Protein AF-A0A524PWD6-F1 (afdb_monomer_lite)

Secondary structure (DSSP, 8-state):
--HHHHHHHTTT-S---HHHHHHHHHHHHHHHHHHHHHHHHHHTT-HHHHHHHHHHHHHHHHHHHHHHHHHHTTHHHHHHHHHHHIIIIIIHHHHHHHHHHHTTT----HHHHHHHHHHHHHHHHHHHHHHHH---HHHHHHHHHHHHHHHHHHHHHHS-HHHHHHHHHHHHHHHHHTT-

Radius of gyration: 18.84 Å; chains: 1; bounding box: 45×47×47 Å

pLDDT: mean 85.56, std 8.05, range [45.62, 97.38]

Structure (mmCIF, N/CA/C/O backbone):
data_AF-A0A524PWD6-F1
#
_entry.id   AF-A0A524PWD6-F1
#
loop_
_atom_site.group_PDB
_atom_site.id
_atom_site.type_symbol
_atom_site.label_atom_id
_atom_site.label_alt_id
_atom_site.label_comp_id
_atom_site.label_asym_id
_atom_site.label_entity_id
_atom_site.label_seq_id
_atom_site.pdbx_PDB_ins_code
_atom_site.Cartn_x
_atom_site.Cartn_y
_atom_site.Cartn_z
_atom_site.occupancy
_atom_site.B_iso_or_equiv
_atom_site.auth_seq_id
_atom_site.auth_comp_id
_atom_site.auth_asym_id
_atom_site.auth_atom_id
_atom_site.pdbx_PDB_model_num
ATOM 1 N N . MET A 1 1 ? -3.941 8.622 20.536 1.00 62.38 1 MET A N 1
ATOM 2 C CA . MET A 1 1 ? -3.847 10.040 20.109 1.00 62.38 1 MET A CA 1
ATOM 3 C C . MET A 1 1 ? -4.684 10.392 18.875 1.00 62.38 1 MET A C 1
ATOM 5 O O . MET A 1 1 ? -5.061 11.548 18.789 1.00 62.38 1 MET A O 1
ATOM 9 N N . ILE A 1 2 ? -5.020 9.471 17.953 1.00 75.62 2 ILE A N 1
ATOM 10 C CA . ILE A 1 2 ? -5.812 9.818 16.745 1.00 75.62 2 ILE A CA 1
ATOM 11 C C . ILE A 1 2 ? -7.336 9.794 16.959 1.00 75.62 2 ILE A C 1
ATOM 13 O O . ILE A 1 2 ? -8.085 10.477 16.268 1.00 75.62 2 ILE A O 1
ATOM 17 N N . GLU A 1 3 ? -7.794 9.044 17.960 1.00 77.62 3 GLU A N 1
ATOM 18 C CA . GLU A 1 3 ? -9.211 8.900 18.297 1.00 77.62 3 GLU A CA 1
ATOM 19 C C . GLU A 1 3 ? -9.936 10.225 18.622 1.00 77.62 3 GLU A C 1
ATOM 21 O O . GLU A 1 3 ? -11.051 10.398 18.136 1.00 77.62 3 GLU A O 1
ATOM 26 N N . PRO A 1 4 ? -9.354 11.199 19.355 1.00 80.56 4 PRO A N 1
ATOM 27 C CA . PRO A 1 4 ? -10.000 12.494 19.586 1.00 80.56 4 PRO A CA 1
ATOM 28 C C . PRO A 1 4 ? -10.258 13.268 18.290 1.00 80.56 4 PRO A C 1
ATOM 30 O O . PRO A 1 4 ? -11.328 13.845 18.126 1.00 80.56 4 PRO A O 1
ATOM 33 N N . ILE A 1 5 ? -9.311 13.228 17.346 1.00 83.69 5 ILE A N 1
ATOM 34 C CA . ILE A 1 5 ? -9.446 13.866 16.028 1.00 83.69 5 ILE A CA 1
ATOM 35 C C . ILE A 1 5 ? -10.553 13.170 15.233 1.00 83.69 5 ILE A C 1
ATOM 37 O O . ILE A 1 5 ? -11.413 13.829 14.654 1.00 83.69 5 ILE A O 1
ATOM 41 N N . TYR A 1 6 ? -10.574 11.834 15.256 1.00 80.94 6 TYR A N 1
ATOM 42 C CA . TYR A 1 6 ? -11.610 11.046 14.594 1.00 80.94 6 TYR A CA 1
ATOM 43 C C . TYR A 1 6 ? -13.005 11.336 15.161 1.00 80.94 6 TYR A C 1
ATOM 45 O O . TYR A 1 6 ? -13.945 11.566 14.403 1.00 80.94 6 TYR A O 1
ATOM 53 N N . ARG A 1 7 ? -13.152 11.376 16.490 1.00 84.12 7 ARG A N 1
ATOM 54 C CA . ARG A 1 7 ? -14.422 11.702 17.155 1.00 84.12 7 ARG A CA 1
ATOM 55 C C . ARG A 1 7 ? -14.852 13.141 16.891 1.00 84.12 7 ARG A C 1
ATOM 57 O O . ARG A 1 7 ? -16.037 13.377 16.691 1.00 84.12 7 ARG A O 1
ATOM 64 N N . PHE A 1 8 ? -13.912 14.082 16.844 1.00 87.62 8 PHE A N 1
ATOM 65 C CA . PHE A 1 8 ? -14.198 15.464 16.468 1.00 87.62 8 PHE A CA 1
ATOM 66 C C . PHE A 1 8 ? -14.735 15.551 15.033 1.00 87.62 8 PHE A C 1
ATOM 68 O O . PHE A 1 8 ? -15.799 16.121 14.806 1.00 87.62 8 PHE A O 1
ATOM 75 N N . TRP A 1 9 ? -14.054 14.911 14.077 1.00 85.81 9 TRP A N 1
ATOM 76 C CA . TRP A 1 9 ? -14.463 14.893 12.670 1.00 85.81 9 TRP A CA 1
ATOM 77 C C . TRP A 1 9 ? -15.818 14.206 12.457 1.00 85.81 9 TRP A C 1
ATOM 79 O O . TRP A 1 9 ? -16.688 14.732 11.766 1.00 85.81 9 TRP A O 1
ATOM 89 N N . THR A 1 10 ? -16.034 13.065 13.110 1.00 85.38 10 THR A N 1
ATOM 90 C CA . THR A 1 10 ? -17.295 12.309 13.031 1.00 85.38 10 THR A CA 1
ATOM 91 C C . THR A 1 10 ? -18.389 12.857 13.946 1.00 85.38 10 THR A C 1
ATOM 93 O O . THR A 1 10 ? -19.454 12.252 14.031 1.00 85.38 10 THR A O 1
ATOM 96 N N . LYS A 1 11 ? -18.148 13.973 14.653 1.00 85.50 11 LYS A N 1
ATOM 97 C CA . LYS A 1 11 ? -19.041 14.535 15.685 1.00 85.50 11 LYS A CA 1
ATOM 98 C C . LYS A 1 11 ? -19.516 13.493 16.716 1.00 85.50 11 LYS A C 1
ATOM 100 O O . LYS A 1 11 ? -20.605 13.612 17.265 1.00 85.50 11 LYS A O 1
ATOM 105 N N . GLY A 1 12 ? -18.718 12.452 16.953 1.00 81.81 12 GLY A N 1
ATOM 106 C CA . GLY A 1 12 ? -19.033 11.349 17.860 1.00 81.81 12 GLY A CA 1
ATOM 107 C C . GLY A 1 12 ? -20.049 10.323 17.343 1.00 81.81 12 GLY A C 1
ATOM 108 O O . GLY A 1 12 ? -20.389 9.417 18.097 1.00 81.81 12 GLY A O 1
ATOM 109 N N . TYR A 1 13 ? -20.514 10.413 16.090 1.00 84.06 13 TYR A N 1
ATOM 110 C CA . TYR A 1 13 ? -21.507 9.474 15.543 1.00 84.06 13 TYR A CA 1
ATOM 111 C C . TYR A 1 13 ? -20.947 8.074 15.256 1.00 84.06 13 TYR A C 1
ATOM 113 O O . TYR A 1 13 ? -21.712 7.115 15.183 1.00 84.06 13 TYR A O 1
ATOM 121 N N . LEU A 1 14 ? -19.629 7.940 15.079 1.00 82.31 14 LEU A N 1
ATOM 122 C CA . LEU A 1 14 ? -18.979 6.673 14.742 1.00 82.31 14 LEU A CA 1
ATOM 123 C C . LEU A 1 14 ? -17.975 6.272 15.822 1.00 82.31 14 LEU A C 1
ATOM 125 O O . LEU A 1 14 ? -17.161 7.080 16.279 1.00 82.31 14 LEU A O 1
ATOM 129 N N . THR A 1 15 ? -18.006 4.997 16.204 1.00 84.50 15 THR A N 1
ATOM 130 C CA . THR A 1 15 ? -17.011 4.412 17.104 1.00 84.50 15 THR A CA 1
ATOM 131 C C . THR A 1 15 ? -15.702 4.178 16.354 1.00 84.50 15 THR A C 1
ATOM 133 O O . THR A 1 15 ? -15.682 3.701 15.218 1.00 84.50 15 THR A O 1
ATOM 136 N N . PHE A 1 16 ? -14.579 4.531 16.981 1.00 82.69 16 PHE A N 1
ATOM 137 C CA . PHE A 1 16 ? -13.269 4.340 16.368 1.00 82.69 16 PHE A CA 1
ATOM 138 C C . PHE A 1 16 ? -12.916 2.849 16.332 1.00 82.69 16 PHE A C 1
ATOM 140 O O . PHE A 1 16 ? -12.719 2.215 17.368 1.00 82.69 16 PHE A O 1
ATOM 147 N N . ASN A 1 17 ? -12.828 2.288 15.127 1.00 85.50 17 ASN A N 1
ATOM 148 C CA . ASN A 1 17 ? -12.427 0.904 14.908 1.00 85.50 17 ASN A CA 1
ATOM 149 C C . ASN A 1 17 ? -10.922 0.847 14.601 1.00 85.50 17 ASN A C 1
ATOM 151 O O . ASN A 1 17 ? -10.502 0.999 13.451 1.00 85.50 17 ASN A O 1
ATOM 155 N N . SER A 1 18 ? -10.104 0.645 15.640 1.00 82.81 18 SER A N 1
ATOM 156 C CA . SER A 1 18 ? -8.639 0.604 15.513 1.00 82.81 18 SER A CA 1
ATOM 157 C C . SER A 1 18 ? -8.147 -0.437 14.495 1.00 82.81 18 SER A C 1
ATOM 159 O O . SER A 1 18 ? -7.304 -0.083 13.671 1.00 82.81 18 SER A O 1
ATOM 161 N N . PRO A 1 19 ? -8.656 -1.688 14.476 1.00 84.94 19 PRO A N 1
ATOM 162 C CA . PRO A 1 19 ? -8.266 -2.662 13.455 1.00 84.94 19 PRO A CA 1
ATOM 163 C C . PRO A 1 19 ? -8.501 -2.189 12.017 1.00 84.94 19 PRO A C 1
ATOM 165 O O . PRO A 1 19 ? -7.612 -2.307 11.174 1.00 84.94 19 PRO A O 1
ATOM 168 N N . LEU A 1 20 ? -9.671 -1.605 11.744 1.00 87.69 20 LEU A N 1
ATOM 169 C CA . LEU A 1 20 ? -9.992 -1.074 10.420 1.00 87.69 20 LEU A CA 1
ATOM 170 C C . LEU A 1 20 ? -9.030 0.051 10.024 1.00 87.69 20 LEU A C 1
ATOM 172 O O . LEU A 1 20 ? -8.562 0.090 8.889 1.00 87.69 20 LEU A O 1
ATOM 176 N N . PHE A 1 21 ? -8.699 0.936 10.967 1.00 87.50 21 PHE A N 1
ATOM 177 C CA . PHE A 1 21 ? -7.740 2.015 10.743 1.00 87.50 21 PHE A CA 1
ATOM 178 C C . PHE A 1 21 ? -6.364 1.485 10.313 1.00 87.50 21 PHE A C 1
ATOM 180 O O . PHE A 1 21 ? -5.801 1.989 9.344 1.00 87.50 21 PHE A O 1
ATOM 187 N N . PHE A 1 22 ? -5.835 0.447 10.972 1.00 85.75 22 PHE A N 1
ATOM 188 C CA . PHE A 1 22 ? -4.547 -0.140 10.579 1.00 85.75 22 PHE A CA 1
ATOM 189 C C . PHE A 1 22 ? -4.603 -0.829 9.222 1.00 85.75 22 PHE A C 1
ATOM 191 O O . PHE A 1 22 ? -3.686 -0.647 8.427 1.00 85.75 22 PHE A O 1
ATOM 198 N N . LEU A 1 23 ? -5.672 -1.573 8.927 1.00 90.75 23 LEU A N 1
ATOM 199 C CA . LEU A 1 23 ? -5.850 -2.186 7.608 1.00 90.75 23 LEU A CA 1
ATOM 200 C C . LEU A 1 23 ? -5.849 -1.124 6.500 1.00 90.75 23 LEU A C 1
ATOM 202 O O . LEU A 1 23 ? -5.157 -1.273 5.496 1.00 90.75 23 LEU A O 1
ATOM 206 N N . LEU A 1 24 ? -6.552 -0.010 6.712 1.00 91.81 24 LEU A N 1
ATOM 207 C CA . LEU A 1 24 ? -6.549 1.111 5.775 1.00 91.81 24 LEU A CA 1
ATOM 208 C C . LEU A 1 24 ? -5.176 1.787 5.684 1.00 91.81 24 LEU A C 1
ATOM 210 O O . LEU A 1 24 ? -4.731 2.097 4.584 1.00 91.81 24 LEU A O 1
ATOM 214 N N . ALA A 1 25 ? -4.471 1.972 6.802 1.00 89.12 25 ALA A N 1
ATOM 215 C CA . ALA A 1 25 ? -3.120 2.532 6.799 1.00 89.12 25 ALA A CA 1
ATOM 216 C C . ALA A 1 25 ? -2.131 1.650 6.014 1.00 89.12 25 ALA A C 1
ATOM 218 O O . ALA A 1 25 ? -1.320 2.169 5.248 1.00 89.12 25 ALA A O 1
ATOM 219 N N . VAL A 1 26 ? -2.229 0.323 6.151 1.00 90.88 26 VAL A N 1
ATOM 220 C CA . VAL A 1 26 ? -1.450 -0.639 5.356 1.00 90.88 26 VAL A CA 1
ATOM 221 C C . VAL A 1 26 ? -1.801 -0.517 3.876 1.00 90.88 26 VAL A C 1
ATOM 223 O O . VAL A 1 26 ? -0.896 -0.396 3.054 1.00 90.88 26 VAL A O 1
ATOM 226 N N . ALA A 1 27 ? -3.092 -0.499 3.531 1.00 93.25 27 ALA A N 1
ATOM 227 C CA . ALA A 1 27 ? -3.539 -0.361 2.146 1.00 93.25 27 ALA A CA 1
ATOM 228 C C . ALA A 1 27 ? -3.027 0.943 1.508 1.00 93.25 27 ALA A C 1
ATOM 230 O O . ALA A 1 27 ? -2.469 0.915 0.416 1.00 93.25 27 ALA A O 1
ATOM 231 N N . ILE A 1 28 ? -3.113 2.072 2.220 1.00 91.44 28 ILE A N 1
ATOM 232 C CA . ILE A 1 28 ? -2.573 3.364 1.767 1.00 91.44 28 ILE A CA 1
ATOM 233 C C . ILE A 1 28 ? -1.052 3.292 1.593 1.00 91.44 28 ILE A C 1
ATOM 235 O O . ILE A 1 28 ? -0.515 3.790 0.606 1.00 91.44 28 ILE A O 1
ATOM 239 N N . SER A 1 29 ? -0.338 2.651 2.520 1.00 90.19 29 SER A N 1
ATOM 240 C CA . SER A 1 29 ? 1.110 2.472 2.403 1.00 90.19 29 SER A CA 1
ATOM 241 C C . SER A 1 29 ? 1.497 1.633 1.177 1.00 90.19 29 SER A C 1
ATOM 243 O O . SER A 1 29 ? 2.486 1.955 0.520 1.00 90.19 29 SER A O 1
ATOM 245 N N . LEU A 1 30 ? 0.729 0.587 0.850 1.00 91.88 30 LEU A N 1
ATOM 246 C CA . LEU A 1 30 ? 0.910 -0.223 -0.363 1.00 91.88 30 LEU A CA 1
ATOM 247 C C . LEU A 1 30 ? 0.596 0.579 -1.634 1.00 91.88 30 LEU A C 1
ATOM 249 O O . LEU A 1 30 ? 1.358 0.522 -2.598 1.00 91.88 30 LEU A O 1
ATOM 253 N N . ALA A 1 31 ? -0.480 1.368 -1.621 1.00 91.12 31 ALA A N 1
ATOM 254 C CA . ALA A 1 31 ? -0.848 2.248 -2.727 1.00 91.12 31 ALA A CA 1
ATOM 255 C C . ALA A 1 31 ? 0.247 3.289 -3.011 1.00 91.12 31 ALA A C 1
ATOM 257 O O . ALA A 1 31 ? 0.626 3.491 -4.163 1.00 91.12 31 ALA A O 1
ATOM 258 N N . ASN A 1 32 ? 0.813 3.898 -1.964 1.00 87.81 32 ASN A N 1
ATOM 259 C CA . ASN A 1 32 ? 1.909 4.861 -2.084 1.00 87.81 32 ASN A CA 1
ATOM 260 C C . ASN A 1 32 ? 3.180 4.227 -2.656 1.00 87.81 32 ASN A C 1
ATOM 262 O O . ASN A 1 32 ? 3.845 4.841 -3.487 1.00 87.81 32 ASN A O 1
ATOM 266 N N . PHE A 1 33 ? 3.504 2.995 -2.254 1.00 85.94 33 PHE A N 1
ATOM 267 C CA . PHE A 1 33 ? 4.591 2.242 -2.876 1.00 85.94 33 PHE A CA 1
ATOM 268 C C . PHE A 1 33 ? 4.331 2.037 -4.379 1.00 85.94 33 PHE A C 1
ATOM 270 O O . PHE A 1 33 ? 5.179 2.354 -5.216 1.00 85.94 33 PHE A O 1
ATOM 277 N N . GLY A 1 34 ? 3.134 1.563 -4.733 1.00 86.44 34 GLY A N 1
ATOM 278 C CA . GLY A 1 34 ? 2.768 1.286 -6.120 1.00 86.44 34 GLY A CA 1
ATOM 279 C C . GLY A 1 34 ? 2.612 2.517 -6.999 1.00 86.44 34 GLY A C 1
ATOM 280 O O . GLY A 1 34 ? 2.708 2.404 -8.220 1.00 86.44 34 GLY A O 1
ATOM 281 N N . ALA A 1 35 ? 2.401 3.695 -6.411 1.00 88.00 35 ALA A N 1
ATOM 282 C CA . ALA A 1 35 ? 2.240 4.944 -7.143 1.00 88.00 35 ALA A CA 1
ATOM 283 C C . ALA A 1 35 ? 3.448 5.235 -8.045 1.00 88.00 35 ALA A C 1
ATOM 285 O O . ALA A 1 35 ? 3.259 5.603 -9.200 1.00 88.00 35 ALA A O 1
ATOM 286 N N . GLY A 1 36 ? 4.677 4.995 -7.573 1.00 85.69 36 GLY A N 1
ATOM 287 C CA . GLY A 1 36 ? 5.884 5.205 -8.381 1.00 85.69 36 GLY A CA 1
ATOM 288 C C . GLY A 1 36 ? 5.948 4.298 -9.615 1.00 85.69 36 GLY A C 1
ATOM 289 O O . GLY A 1 36 ? 6.243 4.760 -10.717 1.00 85.69 36 GLY A O 1
ATOM 290 N N . LEU A 1 37 ? 5.610 3.016 -9.453 1.00 87.94 37 LEU A N 1
ATOM 291 C CA . LEU A 1 37 ? 5.584 2.048 -10.556 1.00 87.94 37 LEU A CA 1
ATOM 292 C C . LEU A 1 37 ? 4.437 2.342 -11.533 1.00 87.94 37 LEU A C 1
ATOM 294 O O . LEU A 1 37 ? 4.616 2.266 -12.746 1.00 87.94 37 LEU A O 1
ATOM 298 N N . ASN A 1 38 ? 3.275 2.743 -11.017 1.00 88.06 38 ASN A N 1
ATOM 299 C CA . ASN A 1 38 ? 2.141 3.153 -11.840 1.00 88.06 38 ASN A CA 1
ATOM 300 C C . ASN A 1 38 ? 2.435 4.428 -12.636 1.00 88.06 38 ASN A C 1
ATOM 302 O O . ASN A 1 38 ? 2.087 4.486 -13.812 1.00 88.06 38 ASN A O 1
ATOM 306 N N . LEU A 1 39 ? 3.117 5.413 -12.044 1.00 88.88 39 LEU A N 1
ATOM 307 C CA . LEU A 1 39 ? 3.565 6.614 -12.753 1.00 88.88 39 LEU A CA 1
ATOM 308 C C . LEU A 1 39 ? 4.525 6.269 -13.895 1.00 88.88 39 LEU A C 1
ATOM 310 O O . LEU A 1 39 ? 4.424 6.848 -14.972 1.00 88.88 39 LEU A O 1
ATOM 314 N N . TYR A 1 40 ? 5.413 5.290 -13.703 1.00 87.81 40 TYR A N 1
ATOM 315 C CA . TYR A 1 40 ? 6.261 4.794 -14.788 1.00 87.81 40 TYR A CA 1
ATOM 316 C C . TYR A 1 40 ? 5.434 4.159 -15.919 1.00 87.81 40 TYR A C 1
ATOM 318 O O . TYR A 1 40 ? 5.618 4.513 -17.083 1.00 87.81 40 TYR A O 1
ATOM 326 N N . LEU A 1 41 ? 4.483 3.272 -15.591 1.00 87.12 41 LEU A N 1
ATOM 327 C CA . LEU A 1 41 ? 3.591 2.641 -16.579 1.00 87.12 41 LEU A CA 1
ATOM 328 C C . LEU A 1 41 ? 2.713 3.665 -17.322 1.00 87.12 41 LEU A C 1
ATOM 330 O O . LEU A 1 41 ? 2.405 3.483 -18.502 1.00 87.12 41 LEU A O 1
ATOM 334 N N . GLN A 1 42 ? 2.330 4.750 -16.647 1.00 89.38 42 GLN A N 1
ATOM 335 C CA . GLN A 1 42 ? 1.660 5.901 -17.252 1.00 89.38 42 GLN A CA 1
ATOM 336 C C . GLN A 1 42 ? 2.588 6.685 -18.177 1.00 89.38 42 GLN A C 1
ATOM 338 O O . GLN A 1 42 ? 2.180 7.026 -19.284 1.00 89.38 42 GLN A O 1
ATOM 343 N N . GLY A 1 43 ? 3.842 6.902 -17.776 1.00 88.50 43 GLY A N 1
ATOM 344 C CA . GLY A 1 43 ? 4.843 7.594 -18.587 1.00 88.50 43 GLY A CA 1
ATOM 345 C C . GLY A 1 43 ? 5.130 6.905 -19.924 1.00 88.50 43 GLY A C 1
ATOM 346 O O . GLY A 1 43 ? 5.326 7.584 -20.927 1.00 88.50 43 GLY A O 1
ATOM 347 N N . ILE A 1 44 ? 5.090 5.568 -19.968 1.00 89.69 44 ILE A N 1
ATOM 348 C CA . ILE A 1 44 ? 5.232 4.787 -21.214 1.00 89.69 44 ILE A CA 1
ATOM 349 C C . ILE A 1 44 ? 3.899 4.547 -21.948 1.00 89.69 44 ILE A C 1
ATOM 351 O O . ILE A 1 44 ? 3.869 3.829 -22.945 1.00 89.69 44 ILE A O 1
ATOM 355 N N . ASN A 1 45 ? 2.801 5.126 -21.453 1.00 90.12 45 ASN A N 1
ATOM 356 C CA . ASN A 1 45 ? 1.448 5.019 -22.000 1.00 90.12 45 ASN A CA 1
ATOM 357 C C . ASN A 1 45 ? 0.945 3.572 -22.207 1.00 90.12 45 ASN A C 1
ATOM 359 O O . ASN A 1 45 ? 0.248 3.265 -23.176 1.00 90.12 45 ASN A O 1
ATOM 363 N N . ASP A 1 46 ? 1.287 2.657 -21.294 1.00 88.38 46 ASP A N 1
ATOM 364 C CA . ASP A 1 46 ? 0.837 1.263 -21.369 1.00 88.38 46 ASP A CA 1
ATOM 365 C C . ASP A 1 46 ? -0.581 1.098 -20.796 1.00 88.38 46 ASP A C 1
ATOM 367 O O . ASP A 1 46 ? -0.790 0.659 -19.659 1.00 88.38 46 ASP A O 1
ATOM 371 N N . LEU A 1 47 ? -1.575 1.468 -21.607 1.00 90.25 47 LEU A N 1
ATOM 372 C CA . LEU A 1 47 ? -2.996 1.430 -21.244 1.00 90.25 47 LEU A CA 1
ATOM 373 C C . LEU A 1 47 ? -3.486 0.020 -20.890 1.00 90.25 47 LEU A C 1
ATOM 375 O O . LEU A 1 47 ? -4.375 -0.133 -20.047 1.00 90.25 47 LEU A O 1
ATOM 379 N N . ARG A 1 48 ? -2.907 -1.022 -21.502 1.00 92.31 48 ARG A N 1
ATOM 380 C CA . ARG A 1 48 ? -3.292 -2.413 -21.236 1.00 92.31 48 ARG A CA 1
ATOM 381 C C . ARG A 1 48 ? -2.957 -2.784 -19.796 1.00 92.31 48 ARG A C 1
ATOM 383 O O . ARG A 1 48 ? -3.835 -3.249 -19.073 1.00 92.31 48 ARG A O 1
ATOM 390 N N . SER A 1 49 ? -1.724 -2.519 -19.371 1.00 91.19 49 SER A N 1
ATOM 391 C CA . SER A 1 49 ? -1.267 -2.794 -18.005 1.00 91.19 49 SER A CA 1
ATOM 392 C C . SER A 1 49 ? -2.079 -2.016 -16.966 1.00 91.19 49 SER A C 1
ATOM 394 O O . SER A 1 49 ? -2.538 -2.591 -15.981 1.00 91.19 49 SER A O 1
ATOM 396 N N . GLN A 1 50 ? -2.359 -0.734 -17.221 1.00 91.62 50 GLN A N 1
ATOM 397 C CA . GLN A 1 50 ? -3.178 0.099 -16.327 1.00 91.62 50 GLN A CA 1
ATOM 398 C C . GLN A 1 50 ? -4.621 -0.408 -16.195 1.00 91.62 50 GLN A C 1
ATOM 400 O O . GLN A 1 50 ? -5.186 -0.420 -15.097 1.00 91.62 50 GLN A O 1
ATOM 405 N N . THR A 1 51 ? -5.206 -0.871 -17.302 1.00 94.31 51 THR A N 1
ATOM 406 C CA . THR A 1 51 ? -6.555 -1.447 -17.311 1.00 94.31 51 THR A CA 1
ATOM 407 C C . THR A 1 51 ? -6.591 -2.731 -16.487 1.00 94.31 51 THR A C 1
ATOM 409 O O . THR A 1 51 ? -7.451 -2.880 -15.621 1.00 94.31 51 THR A O 1
ATOM 412 N N . VAL A 1 52 ? -5.617 -3.628 -16.683 1.00 95.94 52 VAL A N 1
ATOM 413 C CA . VAL A 1 52 ? -5.508 -4.877 -15.911 1.00 95.94 52 VAL A CA 1
ATOM 414 C C . VAL A 1 52 ? -5.327 -4.594 -14.419 1.00 95.94 52 VAL A C 1
ATOM 416 O O . VAL A 1 52 ? -6.009 -5.211 -13.601 1.00 95.94 52 VAL A O 1
ATOM 419 N N . ILE A 1 53 ? -4.474 -3.634 -14.050 1.00 94.44 53 ILE A N 1
ATOM 420 C CA . ILE A 1 53 ? -4.280 -3.207 -12.656 1.00 94.44 53 ILE A CA 1
ATOM 421 C C . ILE A 1 53 ? -5.595 -2.716 -12.047 1.00 94.44 53 ILE A C 1
ATOM 423 O O . ILE A 1 53 ? -5.964 -3.132 -10.950 1.00 94.44 53 ILE A O 1
ATOM 427 N N . THR A 1 54 ? -6.333 -1.871 -12.767 1.00 94.38 54 THR A N 1
ATOM 428 C CA . THR A 1 54 ? -7.590 -1.288 -12.276 1.00 94.38 54 THR A CA 1
ATOM 429 C C . THR A 1 54 ? -8.677 -2.342 -12.097 1.00 94.38 54 THR A C 1
ATOM 431 O O . THR A 1 54 ? -9.319 -2.393 -11.047 1.00 94.38 54 THR A O 1
ATOM 434 N N . ILE A 1 55 ? -8.847 -3.223 -13.088 1.00 97.31 55 ILE A N 1
ATOM 435 C CA . ILE A 1 55 ? -9.801 -4.336 -13.020 1.00 97.31 55 ILE A CA 1
ATOM 436 C C . ILE A 1 55 ? -9.439 -5.268 -11.865 1.00 97.31 55 ILE A C 1
ATOM 438 O O . ILE A 1 55 ? -10.316 -5.658 -11.099 1.00 97.31 55 ILE A O 1
ATOM 442 N N . THR A 1 56 ? -8.154 -5.584 -11.695 1.00 96.38 56 THR A N 1
ATOM 443 C CA . THR A 1 56 ? -7.692 -6.454 -10.607 1.00 96.38 56 THR A CA 1
ATOM 444 C C . THR A 1 56 ? -7.926 -5.809 -9.247 1.00 96.38 56 THR A C 1
ATOM 446 O O . THR A 1 56 ? -8.403 -6.487 -8.342 1.00 96.38 56 THR A O 1
ATOM 449 N N . ARG A 1 57 ? -7.662 -4.502 -9.097 1.00 96.06 57 ARG A N 1
ATOM 450 C CA . ARG A 1 57 ? -7.929 -3.766 -7.852 1.00 96.06 57 ARG A CA 1
ATOM 451 C C . ARG A 1 57 ? -9.402 -3.868 -7.466 1.00 96.06 57 ARG A C 1
ATOM 453 O O . ARG A 1 57 ? -9.715 -4.270 -6.349 1.00 96.06 57 ARG A O 1
ATOM 460 N N . ALA A 1 58 ? -10.300 -3.534 -8.393 1.00 96.56 58 ALA A N 1
ATOM 461 C CA . ALA A 1 58 ? -11.736 -3.587 -8.145 1.00 96.56 58 ALA A CA 1
ATOM 462 C C . ALA A 1 58 ? -12.206 -5.026 -7.881 1.00 96.56 58 ALA A C 1
ATOM 464 O O . ALA A 1 58 ? -12.879 -5.284 -6.886 1.00 96.56 58 ALA A O 1
ATOM 465 N N . GLY A 1 59 ? -11.803 -5.972 -8.732 1.00 97.38 59 GLY A N 1
ATOM 466 C CA . GLY A 1 59 ? -12.177 -7.379 -8.621 1.00 97.38 59 GLY A CA 1
ATOM 467 C C . GLY A 1 59 ? -11.727 -8.002 -7.303 1.00 97.38 59 GLY A C 1
ATOM 468 O O . GLY A 1 59 ? -12.539 -8.612 -6.615 1.00 97.38 59 GLY A O 1
ATOM 469 N N . ALA A 1 60 ? -10.470 -7.798 -6.905 1.00 96.25 60 ALA A N 1
ATOM 470 C C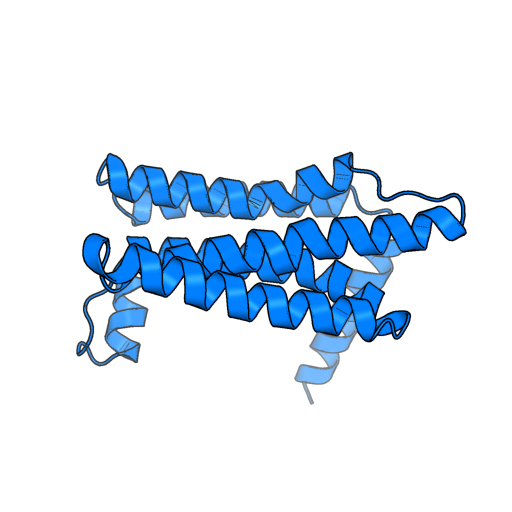A . ALA A 1 60 ? -9.946 -8.302 -5.640 1.00 96.25 60 ALA A CA 1
ATOM 471 C C . ALA A 1 60 ? -10.654 -7.669 -4.434 1.00 96.25 60 ALA A C 1
ATOM 473 O O . ALA A 1 60 ? -11.037 -8.391 -3.515 1.00 96.25 60 ALA A O 1
ATOM 474 N N . LEU A 1 61 ? -10.882 -6.349 -4.453 1.00 96.12 61 LEU A N 1
ATOM 475 C CA . LEU A 1 61 ? -11.590 -5.647 -3.381 1.00 96.12 61 LEU A CA 1
ATOM 476 C C . LEU A 1 61 ? -13.000 -6.212 -3.185 1.00 96.12 61 LEU A C 1
ATOM 478 O O . LEU A 1 61 ? -13.366 -6.566 -2.064 1.00 96.12 61 LEU A O 1
ATOM 482 N N . PHE A 1 62 ? -13.778 -6.316 -4.266 1.00 96.06 62 PHE A N 1
ATOM 483 C CA . PHE A 1 62 ? -15.147 -6.820 -4.196 1.00 96.06 62 PHE A CA 1
ATOM 484 C C . PHE A 1 62 ? -15.190 -8.302 -3.839 1.00 96.06 62 PHE A C 1
ATOM 486 O O . PHE A 1 62 ? -15.965 -8.681 -2.968 1.00 96.06 62 PHE A O 1
ATOM 493 N N . LEU A 1 63 ? -14.348 -9.137 -4.452 1.00 96.94 63 LEU A N 1
ATOM 494 C CA . LEU A 1 63 ? -14.355 -10.580 -4.213 1.00 96.94 63 LEU A CA 1
ATOM 495 C C . LEU A 1 63 ? -13.972 -10.905 -2.768 1.00 96.94 63 LEU A C 1
ATOM 497 O O . LEU A 1 63 ? -14.679 -11.661 -2.103 1.00 96.94 63 LEU A O 1
ATOM 501 N N . VAL A 1 64 ? -12.896 -10.306 -2.255 1.00 95.94 64 VAL A N 1
ATOM 502 C CA . VAL A 1 64 ? -12.429 -10.538 -0.880 1.00 95.94 64 VAL A CA 1
ATOM 503 C C . VAL A 1 64 ? -13.370 -9.889 0.131 1.00 95.94 64 VAL A C 1
ATOM 505 O O . VAL A 1 64 ? -13.773 -10.542 1.093 1.00 95.94 64 VAL A O 1
ATOM 508 N N . GLY A 1 65 ? -13.764 -8.633 -0.103 1.00 94.06 65 GLY A N 1
ATOM 509 C CA . GLY A 1 65 ? -14.683 -7.907 0.772 1.00 94.06 65 GLY A CA 1
ATOM 510 C C . GLY A 1 65 ? -16.031 -8.615 0.901 1.00 94.06 65 GLY A C 1
ATOM 511 O O . GLY A 1 65 ? -16.506 -8.832 2.011 1.00 94.06 65 GLY A O 1
ATOM 512 N N . TYR A 1 66 ? -16.611 -9.062 -0.215 1.00 95.62 66 TYR A N 1
ATOM 513 C CA . TYR A 1 66 ? -17.871 -9.803 -0.214 1.00 95.62 66 TYR A CA 1
ATOM 514 C C . TYR A 1 66 ? -17.732 -11.170 0.466 1.00 95.62 66 TYR A C 1
ATOM 516 O O . TYR A 1 66 ? -18.517 -11.485 1.359 1.00 95.62 66 TYR A O 1
ATOM 524 N N . SER A 1 67 ? -16.706 -11.954 0.118 1.00 96.19 67 SER A N 1
ATOM 525 C CA . SER A 1 67 ? -16.519 -13.309 0.667 1.00 96.19 67 SER A CA 1
ATOM 526 C C . SER A 1 67 ? -16.298 -13.316 2.184 1.00 96.19 67 SER A C 1
ATOM 528 O O . SER A 1 67 ? -16.754 -14.225 2.874 1.00 96.19 67 SER A O 1
ATOM 530 N N . LEU A 1 68 ? -15.625 -12.294 2.722 1.00 94.81 68 LEU A N 1
ATOM 531 C CA . LEU A 1 68 ? -15.330 -12.176 4.154 1.00 94.81 68 LEU A CA 1
ATOM 532 C C . LEU A 1 68 ? -16.391 -11.392 4.940 1.00 94.81 68 LEU A C 1
ATOM 534 O O . LEU A 1 68 ? -16.316 -11.349 6.172 1.00 94.81 68 LEU A O 1
ATOM 538 N N . SER A 1 69 ? -17.370 -10.784 4.265 1.00 93.94 69 SER A N 1
ATOM 539 C CA . SER A 1 69 ? -18.375 -9.913 4.892 1.00 93.94 69 SER A CA 1
ATOM 540 C C . SER A 1 69 ? -19.178 -10.622 5.985 1.00 93.94 69 SER A C 1
ATOM 542 O O . SER A 1 69 ? -19.366 -10.058 7.063 1.00 93.94 69 SER A O 1
ATOM 544 N N . ASN A 1 70 ? -19.545 -11.888 5.760 1.00 92.19 70 ASN A N 1
ATOM 545 C CA . ASN A 1 70 ? -20.312 -12.697 6.710 1.00 92.19 70 ASN A CA 1
ATOM 546 C C . ASN A 1 70 ? -19.558 -12.985 8.019 1.00 92.19 70 ASN A C 1
ATOM 548 O O . ASN A 1 70 ? -20.189 -13.167 9.055 1.00 92.19 70 ASN A O 1
ATOM 552 N N . PHE A 1 71 ? -18.223 -13.024 7.987 1.00 92.25 71 PHE A N 1
ATOM 553 C CA . PHE A 1 71 ? -17.405 -13.385 9.151 1.00 92.25 71 PHE A CA 1
ATOM 554 C C . PHE A 1 71 ? -16.845 -12.165 9.883 1.00 92.25 71 PHE A C 1
ATOM 556 O O . PHE A 1 71 ? -16.771 -12.153 11.108 1.00 92.25 71 PHE A O 1
ATOM 563 N N . TYR A 1 72 ? -16.441 -11.137 9.134 1.00 90.25 72 TYR A N 1
ATOM 564 C CA . TYR A 1 72 ? -15.675 -10.005 9.661 1.00 90.25 72 TYR A CA 1
ATOM 565 C C . TYR A 1 72 ? -16.434 -8.669 9.607 1.00 90.25 72 TYR A C 1
ATOM 567 O O . TYR A 1 72 ? -15.901 -7.641 10.037 1.00 90.25 72 TYR A O 1
ATOM 575 N N . GLY A 1 73 ? -17.668 -8.646 9.086 1.00 90.88 73 GLY A N 1
ATOM 576 C CA . GLY A 1 73 ? -18.478 -7.432 8.977 1.00 90.88 73 GLY A CA 1
ATOM 577 C C . GLY A 1 73 ? -17.733 -6.333 8.220 1.00 90.88 73 GLY A C 1
ATOM 578 O O . GLY A 1 73 ? -17.191 -6.572 7.145 1.00 90.88 73 GLY A O 1
ATOM 579 N N . ILE A 1 74 ? -17.628 -5.135 8.800 1.00 90.88 74 ILE A N 1
ATOM 580 C CA . ILE A 1 74 ? -16.942 -3.993 8.169 1.00 90.88 74 ILE A CA 1
ATOM 581 C C . ILE A 1 74 ? -15.423 -4.182 8.007 1.00 90.88 74 ILE A C 1
ATOM 583 O O . ILE A 1 74 ? -14.816 -3.562 7.136 1.00 90.88 74 ILE A O 1
ATOM 587 N N . LEU A 1 75 ? -14.794 -5.061 8.799 1.00 91.69 75 LEU A N 1
ATOM 588 C CA . LEU A 1 75 ? -13.359 -5.348 8.671 1.00 91.69 75 LEU A CA 1
ATOM 589 C C . LEU A 1 75 ? -13.030 -6.067 7.361 1.00 91.69 75 LEU A C 1
ATOM 591 O O . LEU A 1 75 ? -11.916 -5.923 6.860 1.00 91.69 75 LEU A O 1
ATOM 595 N N . SER A 1 76 ? -14.001 -6.778 6.776 1.00 93.31 76 SER A N 1
ATOM 596 C CA . SER A 1 76 ? -13.853 -7.420 5.465 1.00 93.31 76 SER A CA 1
ATOM 597 C C . SER A 1 76 ? -13.457 -6.424 4.371 1.00 93.31 76 SER A C 1
ATOM 599 O O . SER A 1 76 ? -12.627 -6.751 3.527 1.00 93.31 76 SER A O 1
ATOM 601 N N . ILE A 1 77 ? -13.962 -5.185 4.434 1.00 94.06 77 ILE A N 1
ATOM 602 C CA . ILE A 1 77 ? -13.610 -4.106 3.503 1.00 94.06 77 ILE A CA 1
ATOM 603 C C . ILE A 1 77 ? -12.137 -3.728 3.673 1.00 94.06 77 ILE A C 1
ATOM 605 O O . ILE A 1 77 ? -11.415 -3.623 2.688 1.00 94.06 77 ILE A O 1
ATOM 609 N N . GLY A 1 78 ? -11.666 -3.578 4.915 1.00 93.94 78 GLY A N 1
ATOM 610 C CA . GLY A 1 78 ? -10.259 -3.285 5.199 1.00 93.94 78 GLY A CA 1
ATOM 611 C C . GLY A 1 78 ? -9.320 -4.384 4.695 1.00 93.94 78 GLY A C 1
ATOM 612 O O . GLY A 1 78 ? -8.311 -4.084 4.060 1.00 93.94 78 GLY A O 1
ATOM 613 N N . ILE A 1 79 ? -9.673 -5.653 4.923 1.00 93.88 79 ILE A N 1
ATOM 614 C CA . ILE A 1 79 ? -8.909 -6.805 4.416 1.00 93.88 79 ILE A CA 1
ATOM 615 C C . ILE A 1 79 ? -8.920 -6.810 2.882 1.00 93.88 79 ILE A C 1
ATOM 617 O O . ILE A 1 79 ? -7.868 -6.958 2.262 1.00 93.88 79 ILE A O 1
ATOM 621 N N . GLY A 1 80 ? -10.086 -6.582 2.272 1.00 96.25 80 GLY A N 1
ATOM 622 C CA . GLY A 1 80 ? -10.236 -6.460 0.826 1.00 96.25 80 GLY A CA 1
ATOM 623 C C . GLY A 1 80 ? -9.353 -5.362 0.237 1.00 96.25 80 GLY A C 1
ATOM 624 O O . GLY A 1 80 ? -8.671 -5.612 -0.752 1.00 96.25 80 GLY A O 1
ATOM 625 N N . CYS A 1 81 ? -9.283 -4.189 0.874 1.00 95.81 81 CYS A N 1
ATOM 626 C CA . CYS A 1 81 ? -8.390 -3.103 0.465 1.00 95.81 81 CYS A CA 1
ATOM 627 C C . CYS A 1 81 ? -6.918 -3.521 0.513 1.00 95.81 81 CYS A C 1
ATOM 629 O O . CYS A 1 81 ? -6.189 -3.277 -0.443 1.00 95.81 81 CYS A O 1
ATOM 631 N N . VAL A 1 82 ? -6.470 -4.171 1.593 1.00 95.12 82 VAL A N 1
ATOM 632 C CA . VAL A 1 82 ? -5.074 -4.624 1.710 1.00 95.12 82 VAL A CA 1
ATOM 633 C C . VAL A 1 82 ? -4.732 -5.631 0.614 1.00 95.12 82 VAL A C 1
ATOM 635 O O . VAL A 1 82 ? -3.696 -5.493 -0.032 1.00 95.12 82 VAL A O 1
ATOM 638 N N . VAL A 1 83 ? -5.600 -6.616 0.366 1.00 95.69 83 VAL A N 1
ATOM 639 C CA . VAL A 1 83 ? -5.375 -7.623 -0.683 1.00 95.69 83 VAL A CA 1
ATOM 640 C C . VAL A 1 83 ? -5.396 -6.985 -2.073 1.00 95.69 83 VAL A C 1
ATOM 642 O O . VAL A 1 83 ? -4.516 -7.260 -2.888 1.00 95.69 83 VAL A O 1
ATOM 645 N N . ALA A 1 84 ? -6.358 -6.099 -2.337 1.00 96.38 84 ALA A N 1
ATOM 646 C CA . ALA A 1 84 ? -6.456 -5.383 -3.601 1.00 96.38 84 ALA A CA 1
ATOM 647 C C . ALA A 1 84 ? -5.205 -4.543 -3.874 1.00 96.38 84 ALA A C 1
ATOM 649 O O . ALA A 1 84 ? -4.654 -4.619 -4.969 1.00 96.38 84 ALA A O 1
ATOM 650 N N . GLU A 1 85 ? -4.710 -3.798 -2.885 1.00 95.00 85 GLU A N 1
ATOM 651 C CA . GLU A 1 85 ? -3.500 -2.987 -3.031 1.00 95.00 85 GLU A CA 1
ATOM 652 C C . GLU A 1 85 ? -2.226 -3.838 -3.108 1.00 95.00 85 GLU A C 1
ATOM 654 O O . GLU 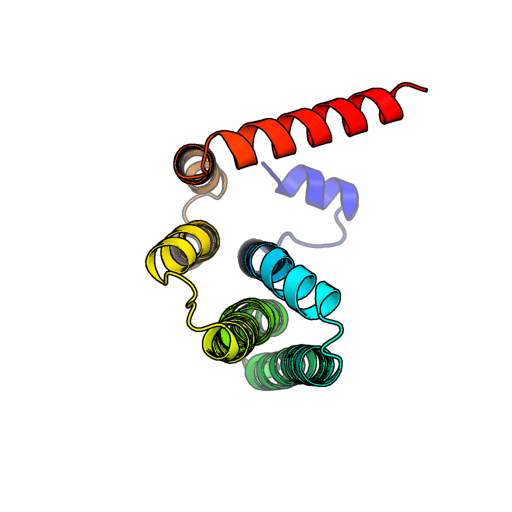A 1 85 ? -1.329 -3.526 -3.889 1.00 95.00 85 GLU A O 1
ATOM 659 N N . ALA A 1 86 ? -2.145 -4.964 -2.396 1.00 93.44 86 ALA A N 1
ATOM 660 C CA . ALA A 1 86 ? -1.020 -5.888 -2.536 1.00 93.44 86 ALA A CA 1
ATOM 661 C C . ALA A 1 86 ? -0.907 -6.431 -3.974 1.00 93.44 86 ALA A C 1
ATOM 663 O O . ALA A 1 86 ? 0.187 -6.503 -4.534 1.00 93.44 86 ALA A O 1
ATOM 664 N N . LEU A 1 87 ? -2.032 -6.760 -4.610 1.00 94.81 87 LEU A N 1
ATOM 665 C CA . LEU A 1 87 ? -2.040 -7.244 -5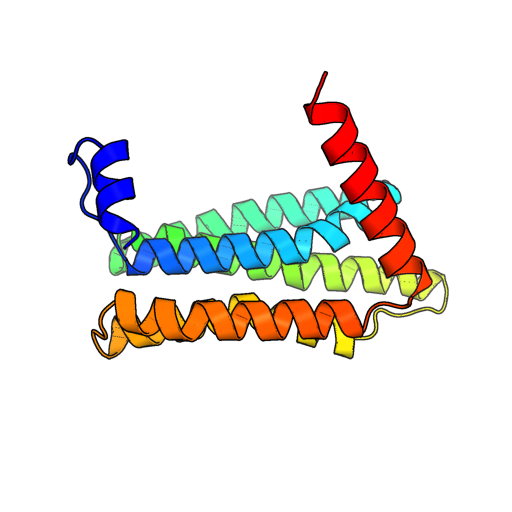.991 1.00 94.81 87 LEU A CA 1
ATOM 666 C C . LEU A 1 87 ? -1.841 -6.112 -7.007 1.00 94.81 87 LEU A C 1
ATOM 668 O O . LEU A 1 87 ? -0.983 -6.208 -7.883 1.00 94.81 87 LEU A O 1
ATOM 672 N N . ALA A 1 88 ? -2.623 -5.040 -6.891 1.00 94.06 88 ALA A N 1
ATOM 673 C CA . ALA A 1 88 ? -2.710 -3.987 -7.897 1.00 94.06 88 ALA A CA 1
ATOM 674 C C . ALA A 1 88 ? -1.610 -2.924 -7.785 1.00 94.06 88 ALA A C 1
ATOM 676 O O . ALA A 1 88 ? -1.274 -2.295 -8.784 1.00 94.06 88 ALA A O 1
ATOM 677 N N . SER A 1 89 ? -1.048 -2.714 -6.596 1.00 90.94 89 SER A N 1
ATOM 678 C CA . SER A 1 89 ? -0.026 -1.688 -6.355 1.00 90.94 89 SER A CA 1
ATOM 679 C C . SER A 1 89 ? 1.360 -2.282 -6.100 1.00 90.94 89 SER A C 1
ATOM 681 O O . SER A 1 89 ? 2.351 -1.582 -6.279 1.00 90.94 89 SER A O 1
ATOM 683 N N . VAL A 1 90 ? 1.475 -3.575 -5.773 1.00 89.81 90 VAL A N 1
ATOM 684 C CA . VAL A 1 90 ? 2.783 -4.240 -5.633 1.00 89.81 90 VAL A CA 1
ATOM 685 C C . VAL A 1 90 ? 3.003 -5.286 -6.718 1.00 89.81 90 VAL A C 1
ATOM 687 O O . VAL A 1 90 ? 3.872 -5.100 -7.565 1.00 89.81 90 VAL A O 1
ATOM 690 N N . ALA A 1 91 ? 2.227 -6.372 -6.721 1.00 90.88 91 ALA A N 1
ATOM 691 C CA . ALA A 1 91 ? 2.526 -7.531 -7.559 1.00 90.88 91 ALA A CA 1
ATOM 692 C C . ALA A 1 91 ? 2.481 -7.205 -9.062 1.00 90.88 91 ALA A C 1
ATOM 694 O O . ALA A 1 91 ? 3.478 -7.385 -9.760 1.00 90.88 91 ALA A O 1
ATOM 695 N N . LEU A 1 92 ? 1.354 -6.684 -9.556 1.00 92.19 92 LEU A N 1
ATOM 696 C CA . LEU A 1 92 ? 1.178 -6.399 -10.981 1.00 92.19 92 LEU A CA 1
ATOM 697 C C . LEU A 1 92 ? 2.116 -5.300 -11.501 1.00 92.19 92 LEU A C 1
ATOM 699 O O . LEU A 1 92 ? 2.756 -5.535 -12.525 1.00 92.19 92 LEU A O 1
ATOM 703 N N . PRO A 1 93 ? 2.274 -4.137 -10.833 1.00 89.50 93 PRO A N 1
ATOM 704 C CA . PRO A 1 93 ? 3.205 -3.122 -11.311 1.00 89.50 93 PRO A CA 1
ATOM 705 C C . PRO A 1 93 ? 4.651 -3.619 -11.341 1.00 89.50 93 PRO A C 1
ATOM 707 O O . PRO A 1 93 ? 5.359 -3.331 -12.297 1.00 89.50 93 PRO A O 1
ATOM 710 N N . VAL A 1 94 ? 5.096 -4.408 -10.355 1.00 89.25 94 VAL A N 1
ATOM 711 C CA . VAL A 1 94 ? 6.452 -4.986 -10.374 1.00 89.25 94 VAL A CA 1
ATOM 712 C C . VAL A 1 94 ? 6.630 -5.933 -11.562 1.00 89.25 94 VAL A C 1
ATOM 714 O O . VAL A 1 94 ? 7.648 -5.845 -12.248 1.00 89.25 94 VAL A O 1
ATOM 717 N N . ILE A 1 95 ? 5.647 -6.799 -11.835 1.00 90.00 95 ILE A N 1
ATOM 718 C CA . ILE A 1 95 ? 5.683 -7.724 -12.978 1.00 90.00 95 ILE A CA 1
ATOM 719 C C . ILE A 1 95 ? 5.746 -6.939 -14.291 1.00 90.00 95 ILE A C 1
ATOM 721 O O . ILE A 1 95 ? 6.692 -7.115 -15.056 1.00 90.00 95 ILE A O 1
ATOM 725 N N . PHE A 1 96 ? 4.804 -6.022 -14.525 1.00 90.94 96 PHE A N 1
ATOM 726 C CA . PHE A 1 96 ? 4.734 -5.281 -15.785 1.00 90.94 96 PHE A CA 1
ATOM 727 C C . PHE A 1 96 ? 5.939 -4.371 -16.003 1.00 90.94 96 PHE A C 1
ATOM 729 O O . PHE A 1 96 ? 6.474 -4.321 -17.106 1.00 90.94 96 PHE A O 1
ATOM 736 N N . VAL A 1 97 ? 6.422 -3.678 -14.969 1.00 88.25 97 VAL A N 1
ATOM 737 C CA . VAL A 1 97 ? 7.624 -2.847 -15.112 1.00 88.25 97 VAL A CA 1
ATOM 738 C C . VAL A 1 97 ? 8.841 -3.716 -15.427 1.00 88.25 97 VAL A C 1
ATOM 740 O O . VAL A 1 97 ? 9.625 -3.356 -16.300 1.00 88.25 97 VAL A O 1
ATOM 743 N N . ASN A 1 98 ? 8.995 -4.877 -14.785 1.00 87.62 98 ASN A N 1
ATOM 744 C CA . ASN A 1 98 ? 10.123 -5.763 -15.068 1.00 87.62 98 ASN A CA 1
ATOM 745 C C . ASN A 1 98 ? 10.044 -6.393 -16.471 1.00 87.62 98 ASN A C 1
ATOM 747 O O . ASN A 1 98 ? 11.065 -6.480 -17.150 1.00 87.62 98 ASN A O 1
ATOM 751 N N . GLU A 1 99 ? 8.851 -6.772 -16.938 1.00 87.38 99 GLU A N 1
ATOM 752 C CA . GLU A 1 99 ? 8.633 -7.211 -18.324 1.00 87.38 99 GLU A CA 1
ATOM 753 C C . GLU A 1 99 ? 9.038 -6.118 -19.320 1.00 87.38 99 GLU A C 1
ATOM 755 O O . GLU A 1 99 ? 9.758 -6.390 -20.280 1.00 87.38 99 GLU A O 1
ATOM 760 N N . ARG A 1 100 ? 8.656 -4.860 -19.070 1.00 85.06 100 ARG A N 1
ATOM 761 C CA . ARG A 1 100 ? 9.018 -3.729 -19.939 1.00 85.06 100 ARG A CA 1
ATOM 762 C C . ARG A 1 100 ? 10.513 -3.416 -19.910 1.00 85.06 100 ARG A C 1
ATOM 764 O O . ARG A 1 100 ? 11.094 -3.186 -20.967 1.00 85.06 100 ARG A O 1
ATOM 771 N N . LEU A 1 101 ? 11.148 -3.460 -18.740 1.00 84.12 101 LEU A N 1
ATOM 772 C CA . LEU A 1 101 ? 12.591 -3.244 -18.600 1.00 84.12 101 LEU A CA 1
ATOM 773 C C . LEU A 1 101 ? 13.420 -4.364 -19.246 1.00 84.12 101 LEU A C 1
ATOM 775 O O . LEU A 1 101 ? 14.487 -4.085 -19.796 1.00 84.12 101 LEU A O 1
ATOM 779 N N . SER A 1 102 ? 12.909 -5.602 -19.267 1.00 83.12 102 SER A N 1
ATOM 780 C CA . SER A 1 102 ? 13.595 -6.728 -19.915 1.00 83.12 102 SER A CA 1
ATOM 781 C C . SER A 1 102 ? 13.834 -6.494 -21.413 1.00 83.12 102 SER A C 1
ATOM 783 O O . SER A 1 102 ? 14.871 -6.896 -21.940 1.00 83.12 102 SER A O 1
ATOM 785 N N . GLY A 1 103 ? 12.945 -5.743 -22.077 1.00 80.25 103 GLY A N 1
ATOM 786 C CA . GLY A 1 103 ? 13.126 -5.301 -23.464 1.00 80.25 103 GLY A CA 1
ATOM 787 C C . GLY A 1 103 ? 14.310 -4.346 -23.668 1.00 80.25 103 GLY A C 1
ATOM 788 O O . GLY A 1 103 ? 14.808 -4.223 -24.781 1.00 80.25 103 GLY A O 1
ATOM 789 N N . PHE A 1 104 ? 14.794 -3.713 -22.597 1.00 81.00 104 PHE A N 1
ATOM 790 C CA . PHE A 1 104 ? 15.960 -2.826 -22.581 1.00 81.00 104 PHE A CA 1
ATOM 791 C C . PHE A 1 104 ? 17.182 -3.468 -21.905 1.00 81.00 104 PHE A C 1
ATOM 793 O O . PHE A 1 104 ? 18.100 -2.756 -21.502 1.00 81.00 104 PHE A O 1
ATOM 800 N N . SER A 1 105 ? 17.184 -4.796 -21.723 1.00 78.19 105 SER A N 1
ATOM 801 C CA . SER A 1 105 ? 18.251 -5.540 -21.028 1.00 78.19 105 SER A CA 1
ATOM 802 C C . SER A 1 105 ? 18.545 -5.028 -19.610 1.00 78.19 105 SER A C 1
ATOM 804 O O . SER A 1 105 ? 19.660 -5.153 -19.105 1.00 78.19 105 SER A O 1
ATOM 806 N N . THR A 1 106 ? 17.541 -4.443 -18.956 1.00 78.19 106 THR A N 1
ATOM 807 C CA . THR A 1 106 ? 17.620 -3.963 -17.575 1.00 78.19 106 THR A CA 1
ATOM 808 C C . THR A 1 106 ? 16.543 -4.636 -16.736 1.00 78.19 106 THR A C 1
ATOM 810 O O . THR A 1 106 ? 15.530 -5.105 -17.247 1.00 78.19 106 THR A O 1
ATOM 813 N N . HIS A 1 107 ? 16.765 -4.715 -15.427 1.00 77.88 107 HIS A N 1
ATOM 814 C CA . HIS A 1 107 ? 15.816 -5.321 -14.500 1.00 77.88 107 HIS A CA 1
ATOM 815 C C . HIS A 1 107 ? 15.652 -4.451 -13.268 1.00 77.88 107 HIS A C 1
ATOM 817 O O . HIS A 1 107 ? 16.583 -3.771 -12.827 1.00 77.88 107 HIS A O 1
ATOM 823 N N . LEU A 1 108 ? 14.461 -4.516 -12.681 1.00 75.62 108 LEU A N 1
ATOM 824 C CA . LEU A 1 108 ? 14.237 -3.961 -11.358 1.00 75.62 108 LEU A CA 1
ATOM 825 C C . LEU A 1 108 ? 15.086 -4.736 -10.351 1.00 75.62 108 LEU A C 1
ATOM 827 O O . LEU A 1 108 ? 14.977 -5.954 -10.207 1.00 75.62 108 LEU A O 1
ATOM 831 N N . VAL A 1 109 ? 15.934 -4.019 -9.621 1.00 77.94 109 VAL A N 1
ATOM 832 C CA . VAL A 1 109 ? 16.731 -4.620 -8.556 1.00 77.94 109 VAL A CA 1
ATOM 833 C C . VAL A 1 109 ? 15.794 -4.935 -7.388 1.00 77.94 109 VAL A C 1
ATOM 835 O O . VAL A 1 109 ? 15.432 -4.055 -6.603 1.00 77.94 109 VAL A O 1
ATOM 838 N N . PHE A 1 110 ? 15.417 -6.210 -7.251 1.00 74.81 110 PHE A N 1
ATOM 839 C CA . PHE A 1 110 ? 14.494 -6.702 -6.216 1.00 74.81 110 PHE A CA 1
ATOM 840 C C . PHE A 1 110 ? 14.879 -6.288 -4.789 1.00 74.81 110 PHE A C 1
ATOM 842 O O . PHE A 1 110 ? 14.007 -6.105 -3.942 1.00 74.81 110 PHE A O 1
ATOM 849 N N . LYS A 1 111 ? 16.173 -6.067 -4.523 1.00 74.12 111 LYS A N 1
ATOM 850 C CA . LYS A 1 111 ? 16.664 -5.564 -3.232 1.00 74.12 111 LYS A CA 1
ATOM 851 C C . LYS A 1 111 ? 16.040 -4.214 -2.849 1.00 74.12 111 LYS A C 1
ATOM 853 O O . LYS A 1 111 ? 15.706 -4.017 -1.684 1.00 74.12 111 LYS A O 1
ATOM 858 N N . HIS A 1 112 ? 15.851 -3.303 -3.807 1.00 75.44 112 HIS A N 1
ATOM 859 C CA . HIS A 1 112 ? 15.247 -1.989 -3.551 1.00 75.44 112 HIS A CA 1
ATOM 860 C C . HIS A 1 112 ? 13.722 -2.071 -3.418 1.00 75.44 112 HIS A C 1
ATOM 862 O O . HIS A 1 112 ? 13.143 -1.370 -2.592 1.00 75.44 112 HIS A O 1
ATOM 868 N N . VAL A 1 113 ? 13.084 -2.990 -4.151 1.00 78.25 113 VAL A N 1
ATOM 869 C CA . VAL A 1 113 ? 11.652 -3.300 -3.999 1.00 78.25 113 VAL A CA 1
ATOM 870 C C . VAL A 1 113 ? 11.364 -3.837 -2.594 1.00 78.25 113 VAL A C 1
ATOM 872 O O . VAL A 1 113 ? 10.454 -3.356 -1.925 1.00 78.25 113 VAL A O 1
ATOM 875 N N . GLY A 1 114 ? 12.182 -4.776 -2.107 1.00 77.19 114 GLY A N 1
ATOM 876 C CA . GLY A 1 114 ? 12.035 -5.344 -0.766 1.00 77.19 114 GLY A CA 1
ATOM 877 C C . GLY A 1 114 ? 12.139 -4.294 0.342 1.00 77.19 114 GLY A C 1
ATOM 878 O O . GLY A 1 114 ? 11.325 -4.298 1.260 1.00 77.19 114 GLY A O 1
ATOM 879 N N . LEU A 1 115 ? 13.083 -3.353 0.227 1.00 77.88 115 LEU A N 1
ATOM 880 C CA . LEU A 1 115 ? 13.289 -2.287 1.220 1.00 77.88 115 LEU A CA 1
ATOM 881 C C . LEU A 1 115 ? 12.112 -1.302 1.291 1.00 77.88 115 LEU A C 1
ATOM 883 O O . LEU A 1 115 ? 11.763 -0.807 2.363 1.00 77.88 115 LEU A O 1
ATOM 887 N N . ALA A 1 116 ? 11.457 -1.068 0.159 1.00 77.88 116 ALA A N 1
ATOM 888 C CA . ALA A 1 116 ? 10.308 -0.181 0.057 1.00 77.88 116 ALA A CA 1
ATOM 889 C C . ALA A 1 116 ? 8.974 -0.841 0.481 1.00 77.88 116 ALA A C 1
ATOM 891 O O . ALA A 1 116 ? 8.008 -0.134 0.762 1.00 77.88 116 ALA A O 1
ATOM 892 N N . ILE A 1 117 ? 8.931 -2.174 0.617 1.00 83.44 117 ILE A N 1
ATOM 893 C CA . ILE A 1 117 ? 7.792 -2.931 1.178 1.00 83.44 117 ILE A CA 1
ATOM 894 C C . ILE A 1 117 ? 7.840 -2.997 2.719 1.00 83.44 117 ILE A C 1
ATOM 896 O O . ILE A 1 117 ? 6.824 -3.272 3.362 1.00 83.44 117 ILE A O 1
ATOM 900 N N . ILE A 1 118 ? 8.987 -2.693 3.341 1.00 85.38 118 ILE A N 1
ATOM 901 C CA . ILE A 1 118 ? 9.149 -2.743 4.804 1.00 85.38 118 ILE A CA 1
ATOM 902 C C . ILE A 1 118 ? 8.101 -1.883 5.543 1.00 85.38 118 ILE A C 1
ATOM 904 O O . ILE A 1 118 ? 7.508 -2.402 6.490 1.00 85.38 118 ILE A O 1
ATOM 908 N N . PRO A 1 119 ? 7.804 -0.624 5.150 1.00 85.31 119 PRO A N 1
ATOM 909 C CA . PRO A 1 119 ? 6.812 0.192 5.856 1.00 85.31 119 PRO A CA 1
ATOM 910 C C . PRO A 1 119 ? 5.395 -0.422 5.914 1.00 85.31 119 PRO A C 1
ATOM 912 O O . PRO A 1 119 ? 4.864 -0.529 7.024 1.00 85.31 119 PRO A O 1
ATOM 915 N N . PRO A 1 120 ? 4.782 -0.894 4.803 1.00 85.25 120 PRO A N 1
ATOM 916 C CA . PRO A 1 120 ? 3.489 -1.575 4.882 1.00 85.25 120 PRO A CA 1
ATOM 917 C C . PRO A 1 120 ? 3.526 -2.870 5.706 1.00 85.25 120 PRO A C 1
ATOM 919 O O . PRO A 1 120 ? 2.575 -3.146 6.437 1.00 85.25 120 PRO A O 1
ATOM 922 N N . VAL A 1 121 ? 4.619 -3.641 5.653 1.00 85.75 121 VAL A N 1
ATOM 923 C CA . VAL A 1 121 ? 4.777 -4.856 6.477 1.00 85.75 121 VAL A CA 1
ATOM 924 C C . VAL A 1 121 ? 4.839 -4.511 7.964 1.00 85.75 121 VAL A C 1
ATOM 926 O O . VAL A 1 121 ? 4.175 -5.151 8.777 1.00 85.75 121 VAL A O 1
ATOM 929 N N . LEU A 1 122 ? 5.588 -3.471 8.330 1.00 86.81 122 LEU A N 1
ATOM 930 C CA . LEU A 1 122 ? 5.695 -3.002 9.709 1.00 86.81 122 LEU A CA 1
ATOM 931 C C . LEU A 1 122 ? 4.331 -2.533 10.245 1.00 86.81 122 LEU A C 1
ATOM 933 O O . LEU A 1 122 ? 3.957 -2.874 11.366 1.00 86.81 122 LEU A O 1
ATOM 937 N N . LEU A 1 123 ? 3.563 -1.802 9.428 1.00 85.00 123 LEU A N 1
ATOM 938 C CA . LEU A 1 123 ? 2.197 -1.379 9.754 1.00 85.00 123 LEU A CA 1
ATOM 939 C C . LEU A 1 123 ? 1.250 -2.573 9.940 1.00 85.00 123 LEU A C 1
ATOM 941 O O . LEU A 1 123 ? 0.432 -2.564 10.861 1.00 85.00 123 LEU A O 1
ATOM 945 N N . LEU A 1 124 ? 1.383 -3.613 9.112 1.00 85.31 124 LEU A N 1
ATOM 946 C CA . LEU A 1 124 ? 0.576 -4.829 9.215 1.00 85.31 124 LEU A CA 1
ATOM 947 C C . LEU A 1 124 ? 0.880 -5.591 10.510 1.00 85.31 124 LEU A C 1
ATOM 949 O O . LEU A 1 124 ? -0.041 -5.978 11.230 1.00 85.31 124 LEU A O 1
ATOM 953 N N . LEU A 1 125 ? 2.164 -5.753 10.844 1.00 85.69 125 LEU A N 1
ATOM 954 C CA . LEU A 1 125 ? 2.598 -6.383 12.093 1.00 85.69 125 LEU A CA 1
ATOM 955 C C . LEU A 1 125 ? 2.109 -5.598 13.316 1.00 85.69 125 LEU A C 1
ATOM 957 O O . LEU A 1 125 ? 1.608 -6.190 14.271 1.00 85.69 125 LEU A O 1
ATOM 961 N N . ALA A 1 126 ? 2.193 -4.268 13.272 1.00 83.19 126 ALA A N 1
ATOM 962 C CA . ALA A 1 126 ? 1.698 -3.396 14.332 1.00 83.19 126 ALA A CA 1
ATOM 963 C C . ALA A 1 126 ? 0.183 -3.527 14.537 1.00 83.19 126 ALA A C 1
ATOM 965 O O . ALA A 1 126 ? -0.276 -3.668 15.673 1.00 83.19 126 ALA A O 1
ATOM 966 N N . GLY A 1 127 ? -0.587 -3.553 13.443 1.00 81.00 127 GLY A N 1
ATOM 967 C CA . GLY A 1 127 ? -2.022 -3.828 13.482 1.00 81.00 127 GLY A CA 1
ATOM 968 C C . GLY A 1 127 ? -2.324 -5.198 14.095 1.00 81.00 127 GLY A C 1
ATOM 969 O O . GLY A 1 127 ? -3.165 -5.300 14.988 1.00 81.00 127 GLY A O 1
ATOM 970 N N . GLY A 1 128 ? -1.574 -6.231 13.700 1.00 81.44 128 GLY A N 1
ATOM 971 C CA . GLY A 1 128 ? -1.693 -7.581 14.254 1.00 81.44 128 GLY A CA 1
ATOM 972 C C . GLY A 1 128 ? -1.435 -7.641 15.763 1.00 81.44 128 GLY A C 1
ATOM 973 O O . GLY A 1 128 ? -2.215 -8.243 16.498 1.00 81.44 128 GLY A O 1
ATOM 974 N N . VAL A 1 129 ? -0.395 -6.963 16.257 1.00 82.56 129 VAL A N 1
ATOM 975 C CA . VAL A 1 129 ? -0.081 -6.901 17.696 1.00 82.56 129 VAL A CA 1
ATOM 976 C C . VAL A 1 129 ? -1.205 -6.236 18.491 1.00 82.56 129 VAL A C 1
ATOM 978 O O . VAL A 1 129 ? -1.551 -6.714 19.572 1.00 82.56 129 VAL A O 1
ATOM 981 N N . ILE A 1 130 ? -1.810 -5.172 17.961 1.00 79.44 130 ILE A N 1
ATOM 982 C CA . ILE A 1 130 ? -2.943 -4.498 18.611 1.00 79.44 130 ILE A CA 1
ATOM 983 C C . ILE A 1 130 ? -4.164 -5.418 18.660 1.00 79.44 130 ILE A C 1
ATOM 985 O O . ILE A 1 130 ? -4.822 -5.496 19.696 1.00 79.44 130 ILE A O 1
ATOM 989 N N . MET A 1 131 ? -4.439 -6.149 17.576 1.00 77.00 131 MET A N 1
ATOM 990 C CA . MET A 1 131 ? -5.570 -7.079 17.511 1.00 77.00 131 MET A CA 1
ATOM 991 C C . MET A 1 131 ? -5.398 -8.283 18.446 1.00 77.00 131 MET A C 1
ATOM 993 O O . MET A 1 131 ? -6.360 -8.681 19.095 1.00 77.00 131 MET A O 1
ATOM 997 N N . VAL A 1 132 ? -4.191 -8.851 18.536 1.00 80.38 132 VAL A N 1
ATOM 998 C CA . VAL A 1 132 ? -3.939 -10.093 19.291 1.00 80.38 132 VAL A CA 1
ATOM 999 C C . VAL A 1 132 ? -3.661 -9.834 20.770 1.00 80.38 132 VAL A C 1
ATOM 1001 O O . VAL A 1 132 ? -4.147 -10.569 21.623 1.00 80.38 132 VAL A O 1
ATOM 1004 N N . ARG A 1 133 ? -2.859 -8.814 21.098 1.00 76.69 133 ARG A N 1
ATOM 1005 C CA . ARG A 1 133 ? -2.383 -8.576 22.472 1.00 76.69 133 ARG A CA 1
ATOM 1006 C C . ARG A 1 133 ? -3.080 -7.425 23.195 1.00 76.69 133 ARG A C 1
ATOM 1008 O O . ARG A 1 133 ? -2.693 -7.127 24.320 1.00 76.69 133 ARG A O 1
ATOM 1015 N N . GLN A 1 134 ? -4.065 -6.772 22.569 1.00 71.94 134 GLN A N 1
ATOM 1016 C CA . GLN A 1 134 ? -4.768 -5.600 23.117 1.00 71.94 134 GLN A CA 1
ATOM 1017 C C . GLN A 1 134 ? -3.816 -4.513 23.654 1.00 71.94 134 GLN A C 1
ATOM 1019 O O . GLN A 1 134 ? -4.117 -3.806 24.615 1.00 71.94 134 GLN A O 1
ATOM 1024 N N . VAL A 1 135 ? -2.634 -4.379 23.042 1.00 78.19 135 VAL A N 1
ATOM 1025 C CA . VAL A 1 135 ? -1.656 -3.361 23.439 1.00 78.19 135 VAL A CA 1
ATOM 1026 C C . VAL A 1 135 ? -2.240 -1.983 23.151 1.00 78.19 135 VAL A C 1
ATOM 1028 O O . VAL A 1 135 ? -2.897 -1.770 22.129 1.00 78.19 135 VAL A O 1
ATOM 1031 N N . SER A 1 136 ? -1.988 -1.028 24.046 1.00 79.56 136 SER A N 1
ATOM 1032 C CA . SER A 1 136 ? -2.488 0.330 23.872 1.00 79.56 136 SER A CA 1
ATOM 1033 C C . SER A 1 136 ? -1.956 0.948 22.574 1.00 79.56 136 SER A C 1
ATOM 1035 O O . SER A 1 136 ? -0.757 0.935 22.276 1.00 79.56 136 SER A O 1
ATOM 1037 N N . PHE A 1 137 ? -2.870 1.540 21.803 1.00 76.00 137 PHE A N 1
ATOM 1038 C CA . PHE A 1 137 ? -2.566 2.207 20.534 1.00 76.00 137 PHE A CA 1
ATOM 1039 C C . PHE A 1 137 ? -1.418 3.219 20.664 1.00 76.00 137 PHE A C 1
ATOM 1041 O O . PHE A 1 137 ? -0.574 3.336 19.777 1.00 76.00 137 PHE A O 1
ATOM 1048 N N . SER A 1 138 ? -1.378 3.949 21.783 1.00 79.25 138 SER A N 1
ATOM 1049 C CA . SER A 1 138 ? -0.363 4.969 22.051 1.00 79.25 138 SER A CA 1
ATOM 1050 C C . SER A 1 138 ? 1.048 4.384 22.123 1.00 79.25 138 SER A C 1
ATOM 1052 O O . SER A 1 138 ? 1.957 4.965 21.540 1.00 79.25 138 SER A O 1
ATOM 1054 N N . VAL A 1 139 ? 1.230 3.227 22.770 1.00 82.62 139 VAL A N 1
ATOM 1055 C CA . VAL A 1 139 ? 2.546 2.575 22.890 1.00 82.62 139 VAL A CA 1
ATOM 1056 C C . VAL A 1 139 ? 3.022 2.077 21.531 1.00 82.62 139 VAL A C 1
ATOM 1058 O O . VAL A 1 139 ? 4.163 2.327 21.150 1.00 82.62 139 VAL A O 1
ATOM 1061 N N . VAL A 1 140 ? 2.133 1.443 20.761 1.00 82.88 140 VAL A N 1
ATOM 1062 C CA . VAL A 1 140 ? 2.476 0.964 19.415 1.00 82.88 140 VAL A CA 1
ATOM 1063 C C . VAL A 1 140 ? 2.834 2.132 18.503 1.00 82.88 140 VAL A C 1
ATOM 1065 O O . VAL A 1 140 ? 3.849 2.073 17.824 1.00 82.88 140 VAL A O 1
ATOM 1068 N N . THR A 1 141 ? 2.070 3.225 18.535 1.00 79.19 141 THR A N 1
ATOM 1069 C CA . THR A 1 141 ? 2.355 4.417 17.718 1.00 79.19 141 THR A CA 1
ATOM 1070 C C . THR A 1 141 ? 3.694 5.055 18.088 1.00 79.19 141 THR A C 1
ATOM 1072 O O . THR A 1 141 ? 4.467 5.404 17.198 1.00 79.19 141 THR A O 1
ATOM 1075 N N . LEU A 1 142 ? 3.987 5.174 19.388 1.00 85.31 142 LEU A N 1
ATOM 1076 C CA . LEU A 1 142 ? 5.234 5.757 19.883 1.00 85.31 142 LEU A CA 1
ATOM 1077 C C . LEU A 1 142 ? 6.463 4.950 19.442 1.00 85.31 142 LEU A C 1
ATOM 1079 O O . LEU A 1 142 ? 7.502 5.539 19.170 1.00 85.31 142 LEU A O 1
ATOM 1083 N N . ALA A 1 143 ? 6.340 3.624 19.333 1.00 85.62 143 ALA A N 1
ATOM 1084 C CA . ALA A 1 143 ? 7.401 2.765 18.812 1.00 85.62 143 ALA A CA 1
ATOM 1085 C C . ALA A 1 143 ? 7.470 2.774 17.273 1.00 85.62 143 ALA A C 1
ATOM 1087 O O . ALA A 1 143 ? 8.557 2.783 16.694 1.00 85.62 143 ALA A O 1
ATOM 1088 N N . LEU A 1 144 ? 6.317 2.783 16.597 1.00 85.31 144 LEU A N 1
ATOM 1089 C CA . LEU A 1 144 ? 6.239 2.648 15.143 1.00 85.31 144 LEU A CA 1
ATOM 1090 C C . LEU A 1 144 ? 6.736 3.891 14.408 1.00 85.31 144 LEU A C 1
ATOM 1092 O O . LEU A 1 144 ? 7.391 3.775 13.379 1.00 85.31 144 LEU A O 1
ATOM 1096 N N . LEU A 1 145 ? 6.416 5.077 14.921 1.00 85.00 145 LEU A N 1
ATOM 1097 C CA . LEU A 1 145 ? 6.742 6.344 14.275 1.00 85.00 145 LEU A CA 1
ATOM 1098 C C . LEU A 1 145 ? 8.262 6.540 14.095 1.00 85.00 145 LEU A C 1
ATOM 1100 O O . LEU A 1 145 ? 8.685 6.717 12.953 1.00 85.00 145 LEU A O 1
ATOM 1104 N N . PRO A 1 146 ? 9.111 6.427 15.138 1.00 88.06 146 PRO A N 1
ATOM 1105 C CA . PRO A 1 146 ? 10.560 6.514 14.962 1.00 88.06 146 PRO A CA 1
ATOM 1106 C C . PRO A 1 146 ? 11.119 5.377 14.099 1.00 88.06 146 PRO A C 1
ATOM 1108 O O . PRO A 1 146 ? 12.031 5.619 13.312 1.00 88.06 146 PRO A O 1
ATOM 1111 N N . ALA A 1 147 ? 10.554 4.165 14.175 1.00 87.00 147 ALA A N 1
ATOM 1112 C CA . ALA A 1 147 ? 10.968 3.052 13.320 1.00 87.00 147 ALA A CA 1
ATOM 1113 C C . ALA A 1 147 ? 10.707 3.346 11.832 1.00 87.00 147 ALA A C 1
ATOM 1115 O O . ALA A 1 147 ? 11.597 3.179 11.000 1.00 87.00 147 ALA A O 1
ATOM 1116 N N . LEU A 1 148 ? 9.515 3.848 11.496 1.00 86.00 148 LEU A N 1
ATOM 1117 C CA . LEU A 1 148 ? 9.171 4.262 10.137 1.00 86.00 148 LEU A CA 1
ATOM 1118 C C . LEU A 1 148 ? 10.058 5.419 9.671 1.00 86.00 148 LEU A C 1
ATOM 1120 O O . LEU A 1 148 ? 10.582 5.359 8.562 1.00 86.00 148 LEU A O 1
ATOM 1124 N N . CYS A 1 149 ? 10.288 6.433 10.511 1.00 86.81 149 CYS A N 1
ATOM 1125 C CA . CYS A 1 149 ? 11.202 7.530 10.191 1.00 86.81 149 CYS A CA 1
ATOM 1126 C C . CYS A 1 149 ? 12.620 7.027 9.893 1.00 86.81 149 CYS A C 1
ATOM 1128 O O . CYS A 1 149 ? 13.211 7.450 8.902 1.00 86.81 149 CYS A O 1
ATOM 1130 N N . ALA A 1 150 ? 13.145 6.096 10.692 1.00 87.56 150 ALA A N 1
ATOM 1131 C CA . ALA A 1 150 ? 14.460 5.506 10.466 1.00 87.56 150 ALA A CA 1
ATOM 1132 C C . ALA A 1 150 ? 14.522 4.724 9.144 1.00 87.56 150 ALA A C 1
ATOM 1134 O O . ALA A 1 150 ? 15.492 4.857 8.400 1.00 87.56 150 ALA A O 1
ATOM 1135 N N . ILE A 1 151 ? 13.475 3.961 8.808 1.00 86.44 151 ILE A N 1
ATOM 1136 C CA . ILE A 1 151 ? 13.386 3.228 7.535 1.00 86.44 151 ILE A CA 1
ATOM 1137 C C . ILE A 1 151 ? 13.320 4.197 6.350 1.00 86.44 151 ILE A C 1
ATOM 1139 O O . ILE A 1 151 ? 14.045 4.017 5.375 1.00 86.44 151 ILE A O 1
ATOM 1143 N N . TYR A 1 152 ? 12.484 5.237 6.419 1.00 85.31 152 TYR A N 1
ATOM 1144 C CA . TYR A 1 152 ? 12.392 6.240 5.356 1.00 85.31 152 TYR A CA 1
ATOM 1145 C C . TYR A 1 152 ? 13.697 7.018 5.188 1.00 85.31 152 TYR A C 1
ATOM 1147 O O . TYR A 1 152 ? 14.121 7.252 4.059 1.00 85.31 152 TYR A O 1
ATOM 1155 N N . TYR A 1 153 ? 14.373 7.353 6.287 1.00 85.94 153 TYR A N 1
ATOM 1156 C CA . TYR A 1 153 ? 15.692 7.974 6.242 1.00 85.94 153 TYR A CA 1
ATOM 1157 C C . TYR A 1 153 ? 16.745 7.037 5.632 1.00 85.94 153 TYR A C 1
ATOM 1159 O O . TYR A 1 153 ? 17.527 7.450 4.781 1.00 85.94 153 TYR A O 1
ATOM 1167 N N . GLY A 1 154 ? 16.728 5.750 5.989 1.00 84.62 154 GLY A N 1
ATOM 1168 C CA . GLY A 1 154 ? 17.587 4.739 5.368 1.00 84.62 154 GLY A CA 1
ATOM 1169 C C . GLY A 1 154 ? 17.339 4.606 3.863 1.00 84.62 154 GLY A C 1
ATOM 1170 O O . GLY A 1 154 ? 18.285 4.620 3.0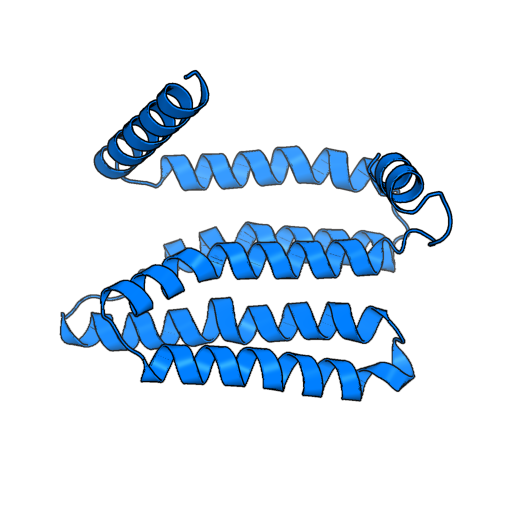81 1.00 84.62 154 GLY A O 1
ATOM 1171 N N . ASN A 1 155 ? 16.070 4.560 3.445 1.00 81.44 155 ASN A N 1
ATOM 1172 C CA . ASN A 1 155 ? 15.681 4.573 2.033 1.00 81.44 155 ASN A CA 1
ATOM 1173 C C . ASN A 1 155 ? 16.176 5.835 1.313 1.00 81.44 155 ASN A C 1
ATOM 1175 O O . ASN A 1 155 ? 16.662 5.741 0.187 1.00 81.44 155 ASN A O 1
ATOM 1179 N N . TRP A 1 156 ? 16.105 6.998 1.968 1.00 82.69 156 TRP A N 1
ATOM 1180 C CA . TRP A 1 156 ? 16.632 8.247 1.427 1.00 82.69 156 TRP A CA 1
ATOM 1181 C C . TRP A 1 156 ? 18.139 8.165 1.172 1.00 82.69 156 TRP A C 1
ATOM 1183 O O . TRP A 1 156 ? 18.591 8.487 0.077 1.00 82.69 156 TRP A O 1
ATOM 1193 N N . MET A 1 157 ? 18.909 7.663 2.140 1.00 83.19 157 MET A N 1
ATOM 1194 C CA . MET A 1 157 ? 20.371 7.554 2.049 1.00 83.19 157 MET A CA 1
ATOM 1195 C C . MET A 1 157 ? 20.860 6.593 0.955 1.00 83.19 157 MET A C 1
ATOM 1197 O O . MET A 1 157 ? 21.996 6.714 0.508 1.00 83.19 157 MET A O 1
ATOM 1201 N N . ILE A 1 158 ? 20.024 5.645 0.523 1.00 82.88 158 ILE A N 1
ATOM 1202 C CA . ILE A 1 158 ? 20.352 4.698 -0.555 1.00 82.88 158 ILE A CA 1
ATOM 1203 C C . ILE A 1 158 ? 20.186 5.337 -1.945 1.00 82.88 158 ILE A C 1
ATOM 1205 O O . ILE A 1 158 ? 20.803 4.878 -2.907 1.00 82.88 158 ILE A O 1
ATOM 1209 N N . LEU A 1 159 ? 19.369 6.387 -2.075 1.00 78.00 159 LEU A N 1
ATOM 1210 C CA . LEU A 1 159 ? 19.206 7.101 -3.342 1.00 78.00 159 LEU A CA 1
ATOM 1211 C C . LEU A 1 159 ? 20.528 7.766 -3.748 1.00 78.00 159 LEU A C 1
ATOM 1213 O O . LEU A 1 159 ? 21.197 8.388 -2.927 1.00 78.00 159 LEU A O 1
ATOM 1217 N N . GLY A 1 160 ? 20.889 7.672 -5.031 1.00 81.69 160 GLY A N 1
ATOM 1218 C CA . GLY A 1 160 ? 22.064 8.367 -5.561 1.00 81.69 160 GLY A CA 1
ATOM 1219 C C . GLY A 1 160 ? 21.966 9.882 -5.343 1.00 81.69 160 GLY A C 1
ATOM 1220 O O . GLY A 1 160 ? 20.875 10.453 -5.433 1.00 81.69 160 GLY A O 1
ATOM 1221 N N . GLY A 1 161 ? 23.102 10.539 -5.084 1.00 82.00 161 GLY A N 1
ATOM 1222 C CA 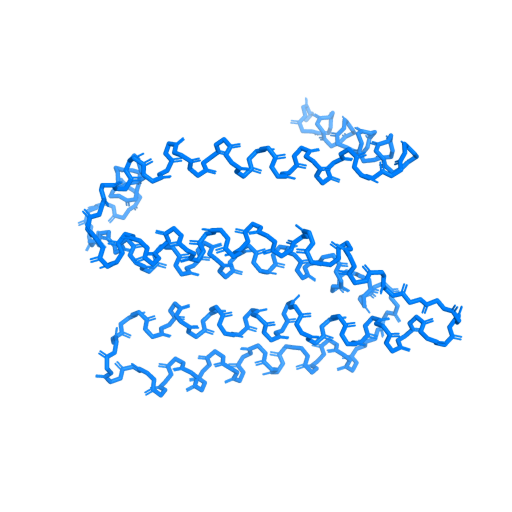. GLY A 1 161 ? 23.153 11.974 -4.761 1.00 82.00 161 GLY A CA 1
ATOM 1223 C C . GLY A 1 161 ? 22.480 12.877 -5.806 1.00 82.00 161 GLY A C 1
ATOM 1224 O O . GLY A 1 161 ? 21.839 13.868 -5.455 1.00 82.00 161 GLY A O 1
ATOM 1225 N N . ASP A 1 162 ? 22.519 12.487 -7.083 1.00 79.81 162 ASP A N 1
ATOM 1226 C CA . ASP A 1 162 ? 21.832 13.194 -8.173 1.00 79.81 162 ASP A CA 1
ATOM 1227 C C . ASP A 1 162 ? 20.304 13.135 -8.057 1.00 79.81 162 ASP A C 1
ATOM 1229 O O . ASP A 1 162 ? 19.602 14.089 -8.388 1.00 79.81 162 ASP A O 1
ATOM 1233 N N . VAL A 1 163 ? 19.761 12.020 -7.570 1.00 79.31 163 VAL A N 1
ATOM 1234 C CA . VAL A 1 163 ? 18.317 11.870 -7.356 1.00 79.31 163 VAL A CA 1
ATOM 1235 C C . VAL A 1 163 ? 17.893 12.666 -6.125 1.00 79.31 163 VAL A C 1
ATOM 1237 O O . VAL A 1 163 ? 16.885 13.371 -6.168 1.00 79.31 163 VAL A O 1
ATOM 1240 N N . GLN A 1 164 ? 18.692 12.625 -5.056 1.00 84.38 164 GLN A N 1
ATOM 1241 C CA . GLN A 1 164 ? 18.441 13.402 -3.840 1.00 84.38 164 GLN A CA 1
ATOM 1242 C C . GLN A 1 164 ? 18.431 14.913 -4.112 1.00 84.38 164 GLN A C 1
ATOM 1244 O O . GLN A 1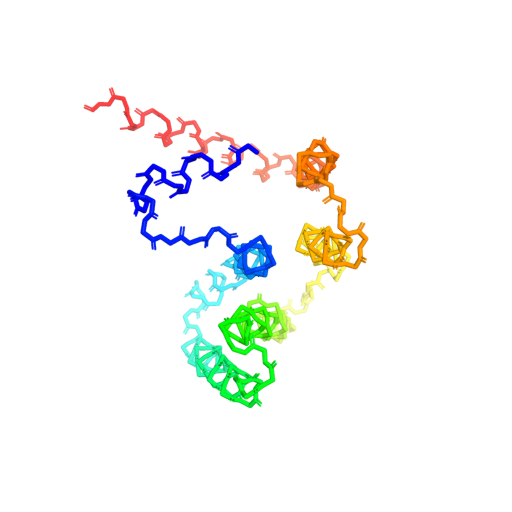 164 ? 17.533 15.612 -3.641 1.00 84.38 164 GLN A O 1
ATOM 1249 N N . SER A 1 165 ? 19.393 15.420 -4.893 1.00 84.44 165 SER A N 1
ATOM 1250 C CA . SER A 1 165 ? 19.484 16.844 -5.246 1.00 84.44 165 SER A CA 1
ATOM 1251 C C . SER A 1 165 ? 18.323 17.301 -6.135 1.00 84.44 165 SER A C 1
ATOM 1253 O O . SER A 1 165 ? 17.755 18.371 -5.915 1.00 84.44 165 SER A O 1
ATOM 1255 N N . ARG A 1 166 ? 17.887 16.466 -7.087 1.00 81.62 166 ARG A N 1
ATOM 1256 C CA . ARG A 1 166 ? 16.694 16.744 -7.900 1.00 81.62 166 ARG A CA 1
ATOM 1257 C C . ARG A 1 166 ? 15.433 16.795 -7.047 1.00 81.62 166 ARG A C 1
ATOM 1259 O O . ARG A 1 166 ? 14.680 17.759 -7.159 1.00 81.62 166 ARG A O 1
ATOM 1266 N N . ILE A 1 167 ? 15.221 15.821 -6.163 1.00 82.44 167 ILE A N 1
ATOM 1267 C CA . ILE A 1 167 ? 14.034 15.789 -5.297 1.00 82.44 167 ILE A CA 1
ATOM 1268 C C . ILE A 1 167 ? 14.020 16.982 -4.335 1.00 82.44 167 ILE A C 1
ATOM 1270 O O . ILE A 1 167 ? 12.981 17.624 -4.187 1.00 82.44 167 ILE A O 1
ATOM 1274 N N . SER A 1 168 ? 15.153 17.326 -3.715 1.00 84.88 168 SER A N 1
ATOM 1275 C CA . SER A 1 168 ? 15.227 18.479 -2.809 1.00 84.88 168 SER A CA 1
ATOM 1276 C C . SER A 1 168 ? 15.013 19.805 -3.546 1.00 84.88 168 SER A C 1
ATOM 1278 O O . SER A 1 168 ? 14.288 20.669 -3.046 1.00 84.88 168 SER A O 1
ATOM 1280 N N . SER A 1 169 ? 15.541 19.940 -4.769 1.00 87.06 169 SER A N 1
ATOM 1281 C CA . SER A 1 169 ? 15.274 21.104 -5.621 1.00 87.06 169 SER A CA 1
ATOM 1282 C C . SER A 1 169 ? 13.782 21.223 -5.960 1.00 87.06 169 SER A C 1
ATOM 1284 O O . SER A 1 169 ? 13.201 22.296 -5.790 1.00 87.06 169 SER A O 1
ATOM 1286 N N . LEU A 1 170 ? 13.125 20.110 -6.310 1.00 82.50 170 LEU A N 1
ATOM 1287 C CA . LEU A 1 170 ? 11.697 20.074 -6.619 1.00 82.50 170 LEU A CA 1
ATOM 1288 C C . LEU A 1 170 ? 10.856 20.446 -5.390 1.00 82.50 170 LEU A C 1
ATOM 1290 O O . LEU A 1 170 ? 9.986 21.311 -5.477 1.00 82.50 170 LEU A O 1
ATOM 1294 N N . ALA A 1 171 ? 11.162 19.866 -4.227 1.00 82.56 171 ALA A N 1
ATOM 1295 C CA . ALA A 1 171 ? 10.477 20.172 -2.975 1.00 82.56 171 ALA A CA 1
ATOM 1296 C C . ALA A 1 171 ? 10.600 21.661 -2.613 1.00 82.56 171 ALA A C 1
ATOM 1298 O O . ALA A 1 171 ? 9.603 22.302 -2.282 1.00 82.56 171 ALA A O 1
ATOM 1299 N N . SER A 1 172 ? 11.798 22.243 -2.750 1.00 83.12 172 SER A N 1
ATOM 1300 C CA . SER A 1 172 ? 12.011 23.671 -2.487 1.00 83.12 172 SER A CA 1
ATOM 1301 C C . SER A 1 172 ? 11.254 24.584 -3.462 1.00 83.12 172 SER A C 1
ATOM 1303 O O . SER A 1 172 ? 10.789 25.650 -3.061 1.00 83.12 172 SER A O 1
ATOM 1305 N N . SER A 1 173 ? 11.068 24.159 -4.718 1.00 80.06 173 SER A N 1
ATOM 1306 C CA . SER A 1 173 ? 10.279 24.900 -5.710 1.00 80.06 173 SER A CA 1
ATOM 1307 C C . SER A 1 173 ? 8.779 24.904 -5.388 1.00 80.06 173 SER A C 1
ATOM 1309 O O . SER A 1 173 ? 8.142 25.951 -5.471 1.00 80.06 173 SER A O 1
ATOM 1311 N N . ILE A 1 174 ? 8.236 23.773 -4.924 1.00 76.12 174 ILE A N 1
ATOM 1312 C CA . ILE A 1 174 ? 6.825 23.644 -4.527 1.00 76.12 174 ILE A CA 1
ATOM 1313 C C . ILE A 1 174 ? 6.543 24.499 -3.288 1.00 76.12 174 ILE A C 1
ATOM 1315 O O . ILE A 1 174 ? 5.555 25.230 -3.252 1.00 76.12 174 ILE A O 1
ATOM 1319 N N . PHE A 1 175 ? 7.440 24.477 -2.296 1.00 72.50 175 PHE A N 1
ATOM 1320 C CA . PHE A 1 175 ? 7.308 25.320 -1.104 1.00 72.50 175 PHE A CA 1
ATOM 1321 C C . PHE A 1 175 ? 7.357 26.819 -1.423 1.00 72.50 175 PHE A C 1
ATOM 1323 O O . PHE A 1 175 ? 6.667 27.593 -0.767 1.00 72.50 175 PHE A O 1
ATOM 1330 N N . ARG A 1 176 ? 8.120 27.232 -2.444 1.00 71.19 176 ARG A N 1
ATOM 1331 C CA . ARG A 1 176 ? 8.141 28.629 -2.913 1.00 71.19 176 ARG A CA 1
ATOM 1332 C C . ARG A 1 176 ? 6.868 29.044 -3.656 1.00 71.19 176 ARG A C 1
ATOM 1334 O O . ARG A 1 176 ? 6.518 30.217 -3.609 1.00 71.19 176 ARG A O 1
ATOM 1341 N N . MET A 1 177 ? 6.175 28.119 -4.321 1.00 58.97 177 MET A N 1
ATOM 1342 C CA . MET A 1 177 ? 4.905 28.412 -5.005 1.00 58.97 177 MET A CA 1
ATOM 1343 C C . MET A 1 177 ? 3.707 28.506 -4.049 1.00 58.97 177 MET A C 1
ATOM 1345 O O . MET A 1 177 ? 2.736 29.175 -4.370 1.00 58.97 177 MET A O 1
ATOM 1349 N N . GLY A 1 178 ? 3.763 27.879 -2.870 1.00 55.50 178 GLY A N 1
ATOM 1350 C CA . GLY A 1 178 ? 2.690 27.953 -1.866 1.00 55.50 178 GLY A CA 1
ATOM 1351 C C . GLY A 1 178 ? 2.640 29.257 -1.055 1.00 55.50 178 GLY A C 1
ATOM 1352 O O . GLY A 1 178 ? 1.776 29.393 -0.193 1.00 55.50 178 GLY A O 1
ATOM 1353 N N . THR A 1 179 ? 3.573 30.187 -1.284 1.00 52.12 179 THR A N 1
ATOM 1354 C CA . THR A 1 179 ? 3.704 31.461 -0.547 1.00 52.12 179 THR A CA 1
ATOM 1355 C C . THR A 1 179 ? 3.308 32.707 -1.351 1.00 52.12 179 THR A C 1
ATOM 1357 O O . THR A 1 179 ? 3.562 33.821 -0.895 1.00 52.12 179 THR A O 1
ATOM 1360 N N . THR A 1 180 ? 2.699 32.538 -2.526 1.00 45.62 180 THR A N 1
ATOM 1361 C CA . THR A 1 180 ? 2.097 33.611 -3.344 1.00 45.62 180 THR A CA 1
ATOM 1362 C C . THR A 1 180 ? 0.608 33.379 -3.493 1.00 45.62 180 THR A C 1
ATOM 1364 O O . THR A 1 180 ? -0.152 34.353 -3.321 1.00 45.62 180 THR A O 1
#

Sequence (180 aa):
MIEPIYRFWTKGYLTFNSPLFFLLAVAISLANFGAGLNLYLQGINDLRSQTVITITRAGALFLVGYSLSNFYGILSIGIGCVVAEALASVALPVIFVNERLSGFSTHLVFKHVGLAIIPPVLLLLAGGVIMVRQVSFSVVTLALLPALCAIYYGNWMILGGDVQSRISSLASSIFRMGTT

Foldseek 3Di:
DCQVVVCVVVVNPDDDDLLLVLLVVLLVLLQVQLVVLVVVCVVVPVVVLVVVLVCQLVCQQCVQLVVCCVPQPPVSNSVSSNRSSCVSRQVSSQVVVQVVCVVVVDGDPVVLSVLSSVLSVLSVVLSVCCVPVVPDPVVSCVVSVVVVVVSVVVNLVPDDPVVNVVVVVVVVVVVVVVPD